Protein AF-A0A1Q7VPV4-F1 (afdb_monomer)

Mean predicted aligned error: 7.85 Å

Nearest PDB structures (foldseek):
  2az5-assembly1_A  TM=4.535E-01  e=1.042E-01  Homo sapiens
  4gwm-assembly1_B  TM=5.639E-01  e=1.870E-01  Homo sapiens
  1d2q-assembly1_A  TM=5.222E-01  e=2.861E-01  Homo sapiens
  4zch-assembly2_B  TM=5.073E-01  e=3.017E-01  Homo sapiens
  3lkj-assembly1_A  TM=4.613E-01  e=5.710E-01  Homo sapiens

Foldseek 3Di:
DDPDDPKDFDQAWDWDFKDKDFFAQDAFAKKKKWKWDDDPDPPDIDTQDMDDTDGDDHRDIDMDTDTGTHGGGIIIDMDTPPPHDTDDRDDPPDD

Sequence (95 aa):
MATGSNSYAAPFDGVITSWQTQASSGSSQQLKFKVFRAAATAGQYVVVGESATETLTPSSLNSFAVQIPVRAGDMIGHYQPTGSVVGCVFWSRGL

Structure (mmCIF, N/CA/C/O backbone):
data_AF-A0A1Q7VPV4-F1
#
_entry.id   AF-A0A1Q7VPV4-F1
#
loop_
_atom_site.group_PDB
_atom_site.id
_atom_site.type_symbol
_atom_site.label_atom_id
_atom_site.label_alt_id
_atom_site.label_comp_id
_atom_site.label_asym_id
_atom_site.label_entity_id
_atom_site.label_seq_id
_atom_site.pdbx_PDB_ins_code
_atom_site.Cartn_x
_atom_site.Cartn_y
_atom_site.Cartn_z
_atom_site.occupancy
_atom_site.B_iso_or_equiv
_atom_site.auth_seq_id
_atom_site.auth_comp_id
_atom_site.auth_asym_id
_atom_site.auth_atom_id
_atom_site.pdbx_PDB_model_num
ATOM 1 N N . MET A 1 1 ? 16.176 18.733 -1.791 1.00 31.92 1 MET A N 1
ATOM 2 C CA . MET A 1 1 ? 16.197 17.255 -1.765 1.00 31.92 1 MET A CA 1
ATOM 3 C C . MET A 1 1 ? 15.310 16.828 -0.610 1.00 31.92 1 MET A C 1
ATOM 5 O O . MET A 1 1 ? 15.642 17.155 0.518 1.00 31.92 1 MET A O 1
ATOM 9 N N . ALA A 1 2 ? 14.129 16.265 -0.872 1.00 34.69 2 ALA A N 1
ATOM 10 C CA . ALA A 1 2 ? 13.201 15.893 0.195 1.00 34.69 2 ALA A CA 1
ATOM 11 C C . ALA A 1 2 ? 13.640 14.553 0.804 1.00 34.69 2 ALA A C 1
ATOM 13 O O . ALA A 1 2 ? 13.366 13.486 0.265 1.00 34.69 2 ALA A O 1
ATOM 14 N N . THR A 1 3 ? 14.389 14.625 1.898 1.00 45.41 3 THR A N 1
ATOM 15 C CA . THR A 1 3 ? 14.689 13.507 2.794 1.00 45.41 3 THR A CA 1
ATOM 16 C C . THR A 1 3 ? 13.441 13.166 3.603 1.00 45.41 3 THR A C 1
ATOM 18 O O . THR A 1 3 ? 12.997 13.991 4.398 1.00 45.41 3 THR A O 1
ATOM 21 N N . GLY A 1 4 ? 12.892 11.961 3.419 1.00 47.69 4 GLY A N 1
ATOM 22 C CA . GLY A 1 4 ? 11.872 11.407 4.316 1.00 47.69 4 GLY A CA 1
ATOM 23 C C . GLY A 1 4 ? 10.577 10.965 3.642 1.00 47.69 4 GLY A C 1
ATOM 24 O O . GLY A 1 4 ? 9.504 11.449 3.971 1.00 47.69 4 GLY A O 1
ATOM 25 N N . SER A 1 5 ? 10.649 10.001 2.735 1.00 51.62 5 SER A N 1
ATOM 26 C CA . SER A 1 5 ? 9.577 9.009 2.630 1.00 51.62 5 SER A CA 1
ATOM 27 C C . SER A 1 5 ? 10.268 7.658 2.630 1.00 51.62 5 SER A C 1
ATOM 29 O O . SER A 1 5 ? 11.030 7.357 1.712 1.00 51.62 5 SER A O 1
ATOM 31 N N . ASN A 1 6 ? 10.071 6.874 3.692 1.00 57.25 6 ASN A N 1
ATOM 32 C CA . ASN A 1 6 ? 10.428 5.459 3.696 1.00 57.25 6 ASN A CA 1
ATOM 33 C C . ASN A 1 6 ? 9.566 4.783 2.624 1.00 57.25 6 ASN A C 1
ATOM 35 O O . ASN A 1 6 ? 8.484 4.274 2.901 1.00 57.25 6 ASN A O 1
ATOM 39 N N . SER A 1 7 ? 10.012 4.871 1.376 1.00 73.00 7 SER A N 1
ATOM 40 C CA . SER A 1 7 ? 9.400 4.185 0.256 1.00 73.00 7 SER A CA 1
ATOM 41 C C . SER A 1 7 ? 9.815 2.730 0.365 1.00 73.00 7 SER A C 1
ATOM 43 O O . SER A 1 7 ? 10.997 2.390 0.374 1.00 73.00 7 SER A O 1
ATOM 45 N N . TYR A 1 8 ? 8.825 1.866 0.528 1.00 83.44 8 TYR A N 1
ATOM 46 C CA . TYR A 1 8 ? 9.035 0.436 0.440 1.00 83.44 8 TYR A CA 1
ATOM 47 C C . TYR A 1 8 ? 8.718 0.004 -0.986 1.00 83.44 8 TYR A C 1
ATOM 49 O O . TYR A 1 8 ? 7.624 0.273 -1.490 1.00 83.44 8 TYR A O 1
ATOM 57 N N . ALA A 1 9 ? 9.689 -0.652 -1.615 1.00 91.06 9 ALA A N 1
ATOM 58 C CA . ALA A 1 9 ? 9.520 -1.343 -2.880 1.00 91.06 9 ALA A CA 1
ATOM 59 C C . ALA A 1 9 ? 9.462 -2.848 -2.610 1.00 91.06 9 ALA A C 1
ATOM 61 O O . ALA A 1 9 ? 10.284 -3.377 -1.857 1.00 91.06 9 ALA A O 1
ATOM 62 N N . ALA A 1 10 ? 8.502 -3.536 -3.224 1.00 91.12 10 ALA A N 1
ATOM 63 C CA . ALA A 1 10 ? 8.384 -4.980 -3.130 1.00 91.12 10 ALA A CA 1
ATOM 64 C C . ALA A 1 10 ? 9.685 -5.637 -3.639 1.00 91.12 10 ALA A C 1
ATOM 66 O O . ALA A 1 10 ? 10.124 -5.335 -4.750 1.00 91.12 10 ALA A O 1
ATOM 67 N N . PRO A 1 11 ? 10.327 -6.516 -2.854 1.00 91.69 11 PRO A N 1
ATOM 68 C CA . PRO A 1 11 ? 11.600 -7.125 -3.241 1.00 91.69 11 PRO A CA 1
ATOM 69 C C . PRO A 1 11 ? 11.446 -8.249 -4.276 1.00 91.69 11 PRO A C 1
ATOM 71 O O . PRO A 1 11 ? 12.412 -8.591 -4.951 1.00 91.69 11 PRO A O 1
ATOM 74 N N . PHE A 1 12 ? 10.252 -8.833 -4.396 1.00 94.44 12 PHE A N 1
ATOM 75 C CA . PHE A 1 12 ? 9.938 -9.939 -5.300 1.00 94.44 12 PHE A CA 1
ATOM 76 C C . PHE A 1 12 ? 8.452 -9.927 -5.686 1.00 94.44 12 PHE A C 1
ATOM 78 O O . PHE A 1 12 ? 7.646 -9.215 -5.082 1.00 94.44 12 PHE A O 1
ATOM 85 N N . ASP A 1 13 ? 8.097 -10.735 -6.684 1.00 96.06 13 ASP A N 1
ATOM 86 C CA . ASP A 1 13 ? 6.717 -10.927 -7.130 1.00 96.06 13 ASP A CA 1
ATOM 87 C C . ASP A 1 13 ? 5.908 -11.719 -6.094 1.00 96.06 13 ASP A C 1
ATOM 89 O O . ASP A 1 13 ? 6.349 -12.759 -5.602 1.00 96.06 13 ASP A O 1
ATOM 93 N N . GLY A 1 14 ? 4.701 -11.263 -5.769 1.00 95.62 14 GLY A N 1
ATOM 94 C CA . GLY A 1 14 ? 3.892 -11.907 -4.739 1.00 95.62 14 GLY A CA 1
ATOM 95 C C . GLY A 1 14 ? 2.520 -11.277 -4.559 1.00 95.62 14 GLY A C 1
ATOM 96 O O . GLY A 1 14 ? 2.014 -10.587 -5.441 1.00 95.62 14 GLY A O 1
ATOM 97 N N . VAL A 1 15 ? 1.905 -11.522 -3.402 1.00 96.44 15 VAL A N 1
ATOM 98 C CA . VAL A 1 15 ? 0.606 -10.949 -3.034 1.00 96.44 15 VAL A CA 1
ATOM 99 C C . VAL A 1 15 ? 0.719 -10.317 -1.656 1.00 96.44 15 VAL A C 1
ATOM 101 O O . VAL A 1 15 ? 1.101 -10.979 -0.693 1.00 96.44 15 VAL A O 1
ATOM 104 N N . ILE A 1 16 ? 0.359 -9.041 -1.552 1.00 94.19 16 ILE A N 1
ATOM 105 C CA . ILE A 1 16 ? 0.163 -8.388 -0.260 1.00 94.19 16 ILE A CA 1
ATOM 106 C C . ILE A 1 16 ? -1.174 -8.869 0.292 1.00 94.19 16 ILE A C 1
ATOM 108 O O . ILE A 1 16 ? -2.216 -8.650 -0.329 1.00 94.19 16 ILE A O 1
ATOM 112 N N . THR A 1 17 ? -1.125 -9.526 1.450 1.00 95.94 17 THR A N 1
ATOM 113 C CA . THR A 1 17 ? -2.296 -10.123 2.108 1.00 95.94 17 THR A CA 1
ATOM 114 C C . THR A 1 17 ? -2.851 -9.273 3.250 1.00 95.94 17 THR A C 1
ATOM 116 O O . THR A 1 17 ? -3.996 -9.434 3.667 1.00 95.94 17 THR A O 1
ATOM 119 N N . SER A 1 18 ? -2.040 -8.366 3.791 1.00 93.88 18 SER A N 1
ATOM 120 C CA . SER A 1 18 ? -2.434 -7.492 4.890 1.00 93.88 18 SER A CA 1
ATOM 121 C C . SER A 1 18 ? -1.561 -6.251 4.953 1.00 93.88 18 SER A C 1
ATOM 123 O O . SER A 1 18 ? -0.379 -6.305 4.614 1.00 93.88 18 SER A O 1
ATOM 125 N N . TRP A 1 19 ? -2.120 -5.166 5.471 1.00 92.88 19 TRP A N 1
ATOM 126 C CA . TRP A 1 19 ? -1.373 -3.969 5.838 1.00 92.88 19 TRP A CA 1
ATOM 127 C C . TRP A 1 19 ? -1.831 -3.463 7.202 1.00 92.88 19 TRP A C 1
ATOM 129 O O . TRP A 1 19 ? -2.947 -3.737 7.649 1.00 92.88 19 TRP A O 1
ATOM 139 N N . GLN A 1 20 ? -0.935 -2.750 7.879 1.00 91.56 20 GLN A N 1
ATOM 140 C CA . GLN A 1 20 ? -1.166 -2.230 9.218 1.00 91.56 20 GLN A CA 1
ATOM 141 C C . GLN A 1 20 ? -0.733 -0.773 9.293 1.00 91.56 20 GLN A C 1
ATOM 143 O O . GLN A 1 20 ? 0.224 -0.363 8.634 1.00 91.56 20 GLN A O 1
ATOM 148 N N . THR A 1 21 ? -1.431 0.013 10.105 1.00 89.25 21 THR A N 1
ATOM 149 C CA . THR A 1 21 ? -1.057 1.400 10.381 1.00 89.25 21 THR A CA 1
ATOM 150 C C . THR A 1 21 ? -1.413 1.784 11.809 1.00 89.25 21 THR A C 1
ATOM 152 O O . THR A 1 21 ? -2.454 1.386 12.338 1.00 89.25 21 THR A O 1
ATOM 155 N N . GLN A 1 22 ? -0.541 2.560 12.442 1.00 87.88 22 GLN A N 1
ATOM 156 C CA . GLN A 1 22 ? -0.816 3.145 13.745 1.00 87.88 22 GLN A CA 1
ATOM 157 C C . GLN A 1 22 ? -1.561 4.460 13.532 1.00 87.88 22 GLN A C 1
ATOM 159 O O . GLN A 1 22 ? -1.000 5.418 13.001 1.00 87.88 22 GLN A O 1
ATOM 164 N N . ALA A 1 23 ? -2.819 4.518 13.960 1.00 86.81 23 ALA A N 1
ATOM 165 C CA . ALA A 1 23 ? -3.599 5.741 13.856 1.00 86.81 23 ALA A CA 1
ATOM 166 C C . ALA A 1 23 ? -3.173 6.756 14.922 1.00 86.81 23 ALA A C 1
ATOM 168 O O . ALA A 1 23 ? -2.836 6.394 16.055 1.00 86.81 23 ALA A O 1
ATOM 169 N N . SER A 1 24 ? -3.248 8.040 14.572 1.00 83.75 24 SER A N 1
ATOM 170 C CA . SER A 1 24 ? -3.097 9.125 15.545 1.00 83.75 24 SER A CA 1
ATOM 171 C C . SER A 1 24 ? -4.304 9.199 16.493 1.00 83.75 24 SER A C 1
ATOM 173 O O . SER A 1 24 ? -5.257 8.430 16.356 1.00 83.75 24 SER A O 1
ATOM 175 N N . SER A 1 25 ? -4.304 10.136 17.441 1.00 83.69 25 SER A N 1
ATOM 176 C CA . SER A 1 25 ? -5.421 10.339 18.374 1.00 83.69 25 SER A CA 1
ATOM 177 C C . SER A 1 25 ? -6.640 11.055 17.773 1.00 83.69 25 SER A C 1
ATOM 179 O O . SER A 1 25 ? -7.680 11.113 18.426 1.00 83.69 25 SER A O 1
ATOM 181 N N . GLY A 1 26 ? -6.542 11.598 16.552 1.00 79.38 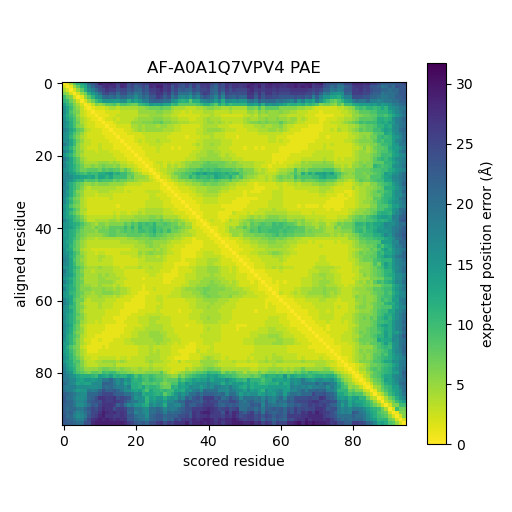26 GLY A N 1
ATOM 182 C CA . GLY A 1 26 ? -7.656 12.279 15.884 1.00 79.38 26 GLY A CA 1
ATOM 183 C C . GLY A 1 26 ? -8.827 11.342 15.565 1.00 79.38 26 GLY A C 1
ATOM 184 O O . GLY A 1 26 ? -8.635 10.162 15.278 1.00 79.38 26 GLY A O 1
ATOM 185 N N . SER A 1 27 ? -10.057 11.851 15.586 1.00 78.44 27 SER A N 1
ATOM 186 C CA . SER A 1 27 ? -11.234 11.096 15.139 1.00 78.44 27 SER A CA 1
ATOM 187 C C . SER A 1 27 ? -11.404 11.160 13.615 1.00 78.44 27 SER A C 1
ATOM 189 O O . SER A 1 27 ? -10.813 12.004 12.946 1.00 78.44 27 SER A O 1
ATOM 191 N N . SER A 1 28 ? -12.207 10.248 13.054 1.00 81.56 28 SER A N 1
ATOM 192 C CA . SER A 1 28 ? -12.584 10.243 11.625 1.00 81.56 28 SER A CA 1
ATOM 193 C C . SER A 1 28 ? -11.409 10.142 10.642 1.00 81.56 28 SER A C 1
ATOM 195 O O . SER A 1 28 ? -11.488 10.596 9.498 1.00 81.56 28 SER A O 1
ATOM 197 N N . GLN A 1 29 ? -10.311 9.528 11.081 1.00 85.94 29 GLN A N 1
ATOM 198 C CA . GLN A 1 29 ? -9.176 9.219 10.225 1.00 85.94 29 GLN A CA 1
ATOM 199 C C . GLN A 1 29 ? -9.567 8.131 9.231 1.00 85.94 29 GLN A C 1
ATOM 201 O O . GLN A 1 29 ? -10.014 7.056 9.620 1.00 85.94 29 GLN A O 1
ATOM 206 N N . GLN A 1 30 ? -9.373 8.413 7.952 1.00 88.25 30 GLN A N 1
ATOM 207 C CA . GLN A 1 30 ? -9.576 7.476 6.856 1.00 88.25 30 GLN A CA 1
ATOM 208 C C . GLN A 1 30 ? -8.320 7.373 5.997 1.00 88.25 30 GLN A C 1
ATOM 210 O O . GLN A 1 30 ? -7.704 8.396 5.671 1.00 88.25 30 GLN A O 1
ATOM 215 N N . LEU A 1 31 ? -7.979 6.146 5.605 1.00 89.62 31 LEU A N 1
ATOM 216 C CA . LEU A 1 31 ? -6.849 5.824 4.735 1.00 89.62 31 LEU A CA 1
ATOM 217 C C . LEU A 1 31 ? -7.252 4.775 3.699 1.00 89.62 31 LEU A C 1
ATOM 219 O O . LEU A 1 31 ? -8.057 3.885 3.959 1.00 89.62 31 LEU A O 1
ATOM 223 N N . LYS A 1 32 ? -6.631 4.860 2.526 1.00 91.25 32 LYS A N 1
ATOM 224 C CA . LYS A 1 32 ? -6.581 3.783 1.537 1.00 91.25 32 LYS A CA 1
ATOM 225 C C . LYS A 1 32 ? -5.141 3.337 1.379 1.00 91.25 32 LYS A C 1
ATOM 227 O O . LYS A 1 32 ? -4.268 4.180 1.174 1.00 91.25 32 LYS A O 1
ATOM 232 N N . PHE A 1 33 ? -4.897 2.038 1.401 1.00 92.50 33 PHE A N 1
ATOM 233 C CA . PHE A 1 33 ? -3.627 1.477 0.969 1.00 92.50 33 PHE A CA 1
ATOM 234 C C . PHE A 1 33 ? -3.564 1.462 -0.557 1.00 92.50 33 PHE A C 1
ATOM 236 O O . PHE A 1 33 ? -4.556 1.145 -1.214 1.00 92.50 33 PHE A O 1
ATOM 243 N N . LYS A 1 34 ? -2.412 1.821 -1.124 1.00 92.56 34 LYS A N 1
ATOM 244 C CA . LYS A 1 34 ? -2.187 1.844 -2.570 1.00 92.56 34 LYS A CA 1
ATOM 245 C C . LYS A 1 34 ? -0.853 1.214 -2.923 1.00 92.56 34 LYS A C 1
ATOM 247 O O . LYS A 1 34 ? 0.146 1.427 -2.240 1.00 92.56 34 LYS A O 1
ATOM 252 N N . VAL A 1 35 ? -0.848 0.498 -4.037 1.00 94.12 35 VAL A N 1
ATOM 253 C CA . VAL A 1 35 ? 0.355 -0.014 -4.682 1.00 94.12 35 VAL A CA 1
ATOM 254 C C . VAL A 1 35 ? 0.518 0.681 -6.024 1.00 94.12 35 VAL A C 1
ATOM 256 O O . VAL A 1 35 ? -0.419 0.767 -6.822 1.00 94.12 35 VAL A O 1
ATOM 259 N N . PHE A 1 36 ? 1.722 1.173 -6.263 1.00 94.12 36 PHE A N 1
ATOM 260 C CA . PHE A 1 36 ? 2.113 1.955 -7.417 1.00 94.12 36 PHE A CA 1
ATOM 261 C C . PHE A 1 36 ? 3.192 1.224 -8.201 1.00 94.12 36 PHE A C 1
ATOM 263 O O . PHE A 1 36 ? 4.119 0.658 -7.628 1.00 94.12 36 PHE A O 1
ATOM 270 N N . ARG A 1 37 ? 3.119 1.308 -9.524 1.00 93.38 37 ARG A N 1
ATOM 271 C CA . ARG A 1 37 ? 4.176 0.854 -10.424 1.00 93.38 37 ARG A CA 1
ATOM 272 C C . ARG A 1 37 ? 4.672 2.025 -11.247 1.00 93.38 37 ARG A C 1
ATOM 274 O O . ARG A 1 37 ? 3.859 2.802 -11.746 1.00 93.38 37 ARG A O 1
ATOM 281 N N . ALA A 1 38 ? 5.988 2.147 -11.397 1.00 90.12 38 ALA A N 1
ATOM 282 C CA . ALA A 1 38 ? 6.572 3.148 -12.281 1.00 90.12 38 ALA A CA 1
ATOM 283 C C . ALA A 1 38 ? 6.066 2.943 -13.720 1.00 90.12 38 ALA A C 1
ATOM 285 O O . ALA A 1 38 ? 6.048 1.823 -14.235 1.00 90.12 38 ALA A O 1
ATOM 286 N N . ALA A 1 39 ? 5.623 4.025 -14.352 1.00 91.25 39 ALA A N 1
ATOM 287 C CA . ALA A 1 39 ? 5.238 4.030 -15.755 1.00 91.25 39 ALA A CA 1
ATOM 288 C C . ALA A 1 39 ? 6.472 4.212 -16.657 1.00 91.25 39 ALA A C 1
ATOM 290 O O . ALA A 1 39 ? 7.581 4.458 -16.186 1.00 91.25 39 ALA A O 1
ATOM 291 N N . ALA A 1 40 ? 6.270 4.126 -17.976 1.00 88.69 40 ALA A N 1
ATOM 292 C CA . ALA A 1 40 ? 7.337 4.362 -18.951 1.00 88.69 40 ALA A CA 1
ATOM 293 C C . ALA A 1 40 ? 7.910 5.791 -18.865 1.00 88.69 40 ALA A C 1
ATOM 295 O O . ALA A 1 40 ? 9.093 6.010 -19.114 1.00 88.69 40 ALA A O 1
ATOM 296 N N . THR A 1 41 ? 7.076 6.768 -18.501 1.00 91.62 41 THR A N 1
ATOM 297 C CA . THR A 1 41 ? 7.503 8.150 -18.286 1.00 91.62 41 THR A CA 1
ATOM 298 C C . THR A 1 41 ? 8.031 8.326 -16.866 1.00 91.62 41 THR A C 1
ATOM 300 O O . THR A 1 41 ? 7.319 8.072 -15.894 1.00 91.62 41 THR A O 1
ATOM 303 N N . ALA A 1 42 ? 9.268 8.811 -16.744 1.00 86.50 42 ALA A N 1
ATOM 304 C CA . ALA A 1 42 ? 9.892 9.075 -15.452 1.00 86.50 42 ALA A CA 1
ATOM 305 C C . ALA A 1 42 ? 9.029 10.009 -14.586 1.00 86.50 42 ALA A C 1
ATOM 307 O O . ALA A 1 42 ? 8.528 11.032 -15.053 1.00 86.50 42 ALA A O 1
ATOM 308 N N . GLY A 1 43 ? 8.855 9.642 -13.317 1.00 86.00 43 GLY A N 1
ATOM 309 C CA . GLY A 1 43 ? 8.028 1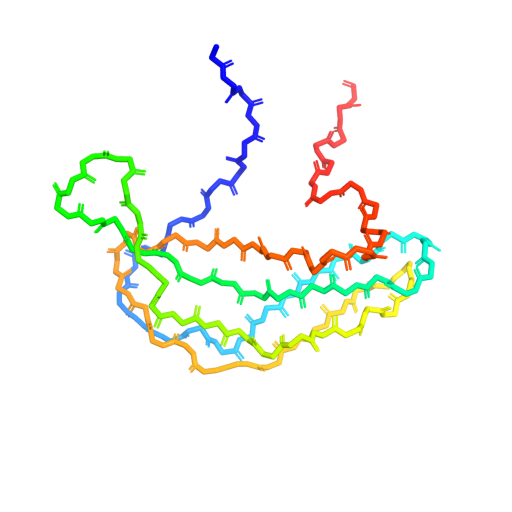0.386 -12.365 1.00 86.00 43 GLY A CA 1
ATOM 310 C C . GLY A 1 43 ? 6.523 10.118 -12.470 1.00 86.00 43 GLY A C 1
ATOM 311 O O . GLY A 1 43 ? 5.775 10.616 -11.633 1.00 86.00 43 GLY A O 1
ATOM 312 N N . GLN A 1 44 ? 6.070 9.318 -13.440 1.00 89.00 44 GLN A N 1
ATOM 313 C CA . GLN A 1 44 ? 4.686 8.857 -13.503 1.00 89.00 44 GLN A CA 1
ATOM 314 C C . GLN A 1 44 ? 4.551 7.454 -12.920 1.00 89.00 44 GLN A C 1
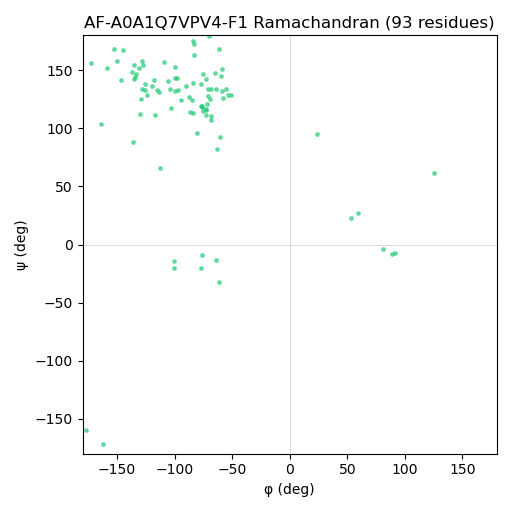ATOM 316 O O . GLN A 1 44 ? 5.409 6.590 -13.106 1.00 89.00 44 GLN A O 1
ATOM 321 N N . TYR A 1 45 ? 3.433 7.228 -12.238 1.00 90.50 45 TYR A N 1
ATOM 322 C CA . TYR A 1 45 ? 3.117 5.961 -11.602 1.00 90.50 45 TYR A CA 1
ATOM 323 C C . TYR A 1 45 ? 1.677 5.575 -11.907 1.00 90.50 45 TYR A C 1
ATOM 325 O O . TYR A 1 45 ? 0.790 6.428 -11.949 1.00 90.50 45 TYR A O 1
ATOM 333 N N . VAL A 1 46 ? 1.441 4.280 -12.083 1.00 93.44 46 VAL A N 1
ATOM 334 C CA . VAL A 1 46 ? 0.102 3.704 -12.214 1.00 93.44 46 VAL A CA 1
ATOM 335 C C . VAL A 1 46 ? -0.268 2.983 -10.927 1.00 93.44 46 VAL A C 1
ATOM 337 O O . VAL A 1 46 ? 0.573 2.321 -10.319 1.00 93.44 46 VAL A O 1
ATOM 340 N N . VAL A 1 47 ? -1.524 3.105 -10.503 1.00 93.31 47 VAL A N 1
ATOM 341 C CA . VAL A 1 47 ? -2.043 2.318 -9.379 1.00 93.31 47 VAL A CA 1
ATOM 342 C C . VAL A 1 47 ? -2.315 0.906 -9.886 1.00 93.31 47 VAL A C 1
ATOM 344 O O . VAL A 1 47 ? -3.109 0.726 -10.806 1.00 93.31 47 VAL A O 1
ATOM 347 N N . VAL A 1 48 ? -1.644 -0.085 -9.302 1.00 94.62 48 VAL A N 1
ATOM 348 C CA . VAL A 1 48 ? -1.803 -1.507 -9.664 1.00 94.62 48 VAL A CA 1
ATOM 349 C C . VAL A 1 48 ? -2.692 -2.267 -8.685 1.00 94.62 48 VAL A C 1
ATOM 351 O O . VAL A 1 48 ? -3.163 -3.354 -9.000 1.00 94.62 48 VAL A O 1
ATOM 354 N N . GLY A 1 49 ? -2.965 -1.677 -7.522 1.00 94.06 49 GLY A N 1
ATOM 355 C CA . GLY A 1 49 ? -3.949 -2.176 -6.576 1.00 94.06 49 GLY A CA 1
ATOM 356 C C . GLY A 1 49 ? -4.170 -1.201 -5.430 1.00 94.06 49 GLY A C 1
ATOM 357 O O . GLY A 1 49 ? -3.314 -0.370 -5.120 1.00 94.06 49 GLY A O 1
ATOM 358 N N . GLU A 1 50 ? -5.337 -1.292 -4.808 1.00 94.56 50 GLU A N 1
ATOM 359 C CA . GLU A 1 50 ? -5.702 -0.475 -3.657 1.00 94.56 50 GLU A CA 1
ATOM 360 C C . GLU A 1 50 ? -6.671 -1.216 -2.731 1.00 94.56 50 GLU A C 1
ATOM 362 O O . GLU A 1 50 ? -7.349 -2.153 -3.152 1.00 94.56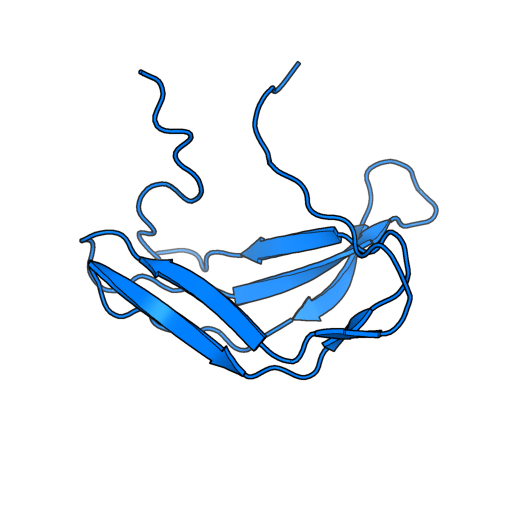 50 GLU A O 1
ATOM 367 N N . SER A 1 51 ? -6.727 -0.800 -1.466 1.00 93.56 51 SER A N 1
ATOM 368 C CA . SER A 1 51 ? -7.770 -1.228 -0.529 1.00 93.56 51 SER A CA 1
ATOM 369 C C . SER A 1 51 ? -9.042 -0.388 -0.684 1.00 93.56 51 SER A C 1
ATOM 371 O O . SER A 1 51 ? -9.051 0.659 -1.344 1.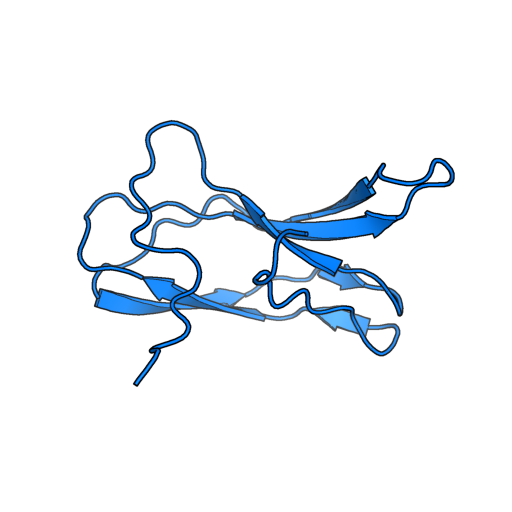00 93.56 51 SER A O 1
ATOM 373 N N . ALA A 1 52 ? -10.105 -0.797 0.011 1.00 92.38 52 ALA A N 1
ATOM 374 C CA . ALA A 1 52 ? -11.222 0.092 0.305 1.00 92.38 52 ALA A CA 1
ATOM 375 C C . ALA A 1 52 ? -10.763 1.295 1.157 1.00 92.38 52 ALA A C 1
ATOM 377 O O . ALA A 1 52 ? -9.634 1.341 1.658 1.00 92.38 52 ALA A O 1
ATOM 378 N N . THR A 1 53 ? -11.636 2.296 1.284 1.00 91.56 53 THR A N 1
ATOM 379 C CA . THR A 1 53 ? -11.446 3.373 2.261 1.00 91.56 53 THR A CA 1
ATOM 380 C C . THR A 1 53 ? -11.718 2.825 3.649 1.00 91.56 53 THR A C 1
ATOM 382 O O . THR A 1 53 ? -12.860 2.513 3.973 1.00 91.56 53 THR A O 1
ATOM 385 N N . GLU A 1 54 ? -10.667 2.731 4.455 1.00 92.00 54 GLU A N 1
ATOM 386 C CA . GLU A 1 54 ? -10.741 2.211 5.812 1.00 92.00 54 GLU A CA 1
ATOM 387 C C . GLU A 1 54 ? -10.844 3.352 6.819 1.00 92.00 54 GLU A C 1
ATOM 389 O O . GLU A 1 54 ? -10.060 4.304 6.771 1.00 92.00 54 GLU A O 1
ATOM 394 N N . THR A 1 55 ? -11.781 3.233 7.758 1.00 90.81 55 THR A N 1
ATOM 395 C CA . THR A 1 55 ? -11.879 4.126 8.918 1.00 90.81 55 THR A CA 1
ATOM 396 C C . THR A 1 55 ? -11.003 3.584 10.038 1.00 90.81 55 THR A C 1
ATOM 398 O O . THR A 1 55 ? -11.136 2.429 10.439 1.00 90.81 55 THR A O 1
ATOM 401 N N . LEU A 1 56 ? -10.111 4.418 10.563 1.00 90.00 56 LEU A N 1
ATOM 402 C CA . LEU A 1 56 ? -9.162 4.021 11.592 1.00 90.00 56 LEU A CA 1
ATOM 403 C C . LEU A 1 56 ? -9.735 4.234 12.990 1.00 90.00 56 LEU A C 1
ATOM 405 O O . LEU A 1 56 ? -10.266 5.300 13.313 1.00 90.00 56 LEU A O 1
ATOM 409 N N . THR A 1 57 ? -9.516 3.248 13.853 1.00 90.56 57 THR A N 1
ATOM 410 C CA . THR A 1 57 ? -9.688 3.393 15.299 1.00 90.56 57 THR A CA 1
ATOM 411 C C . THR A 1 57 ? -8.554 4.270 15.842 1.00 90.56 57 THR A C 1
ATOM 413 O O . THR A 1 57 ? -7.388 3.896 15.663 1.00 90.56 57 THR A O 1
ATOM 416 N N . PRO A 1 58 ? -8.847 5.415 16.493 1.00 89.44 58 PRO A N 1
ATOM 417 C CA . PRO A 1 58 ? -7.822 6.321 17.006 1.00 89.44 58 PRO A CA 1
ATOM 418 C C . PRO A 1 58 ? -6.884 5.656 18.015 1.00 89.44 58 PRO A C 1
ATOM 420 O O . PRO A 1 58 ? -7.272 4.738 18.742 1.00 89.44 58 PRO A O 1
ATOM 423 N N . SER A 1 59 ? -5.641 6.139 18.071 1.00 86.25 59 SER A N 1
ATOM 424 C CA . SER A 1 59 ? -4.602 5.704 19.020 1.00 86.25 59 SER A CA 1
ATOM 425 C C . SER A 1 59 ? -4.347 4.191 19.044 1.00 86.25 59 SER A C 1
ATOM 427 O O . SER A 1 59 ? -3.828 3.666 20.026 1.00 86.25 59 SER A O 1
ATOM 429 N N . SER A 1 60 ? -4.694 3.483 17.968 1.00 88.75 60 SER A N 1
ATOM 430 C CA . SER A 1 60 ? -4.651 2.023 17.899 1.00 88.75 60 SER A CA 1
ATOM 431 C C . SER A 1 60 ? -3.927 1.547 16.642 1.00 88.75 60 SER A C 1
ATOM 433 O O . SER A 1 60 ? -3.919 2.229 15.609 1.00 88.75 60 SER A O 1
ATOM 435 N N . LEU A 1 61 ? -3.330 0.358 16.729 1.00 92.00 61 LEU A N 1
ATOM 436 C CA . LEU A 1 61 ? -2.820 -0.347 15.560 1.00 92.00 61 LEU A CA 1
ATOM 437 C C . LEU A 1 61 ? -4.012 -0.936 14.804 1.00 92.00 61 LEU A C 1
ATOM 439 O O . LEU A 1 61 ? -4.723 -1.795 15.320 1.00 92.00 61 LEU A O 1
ATOM 443 N N . ASN A 1 62 ? -4.236 -0.456 13.586 1.00 91.12 62 ASN A N 1
ATOM 444 C CA . ASN A 1 62 ? -5.297 -0.934 12.712 1.00 91.12 62 ASN A CA 1
ATOM 445 C C . ASN A 1 62 ? -4.697 -1.916 11.703 1.00 91.12 62 ASN A C 1
ATOM 447 O O . ASN A 1 62 ? -3.667 -1.613 11.100 1.00 91.12 62 ASN A O 1
ATOM 451 N N . SER A 1 63 ? -5.330 -3.076 11.527 1.00 94.44 63 SER A N 1
ATOM 452 C CA . SER A 1 63 ? -4.889 -4.134 10.614 1.00 94.44 63 SER A CA 1
ATOM 453 C C . SER A 1 63 ? -6.005 -4.473 9.639 1.00 94.44 63 SER A C 1
ATOM 455 O O . SER A 1 63 ? -7.116 -4.782 10.064 1.00 94.44 63 SER A O 1
ATOM 457 N N . PHE A 1 64 ? -5.692 -4.474 8.348 1.00 94.62 64 PHE A N 1
ATOM 458 C CA . PHE A 1 64 ? -6.657 -4.710 7.279 1.00 94.62 64 PHE A CA 1
ATOM 459 C C . PHE A 1 64 ? -6.148 -5.802 6.341 1.00 94.62 64 PHE A C 1
ATOM 461 O O . PHE A 1 64 ? -4.982 -5.799 5.937 1.00 94.62 64 PHE A O 1
ATOM 468 N N . ALA A 1 65 ? -7.027 -6.742 5.999 1.00 96.12 65 ALA A N 1
ATOM 469 C CA . ALA A 1 65 ? -6.741 -7.786 5.023 1.00 96.12 65 ALA A CA 1
ATOM 470 C C . ALA A 1 65 ? -6.993 -7.264 3.604 1.00 96.12 65 ALA A C 1
ATOM 472 O O . ALA A 1 65 ? -7.970 -6.563 3.354 1.00 96.12 65 ALA A O 1
ATOM 473 N N . VAL A 1 66 ? -6.116 -7.619 2.670 1.00 95.62 66 VAL A N 1
ATOM 474 C CA . VAL A 1 66 ? -6.217 -7.266 1.246 1.00 95.62 66 VAL A CA 1
ATOM 475 C C . VAL A 1 66 ? -5.684 -8.420 0.403 1.00 95.62 66 VAL A C 1
ATOM 477 O O . VAL A 1 66 ? -5.056 -9.329 0.928 1.00 95.62 66 VAL A O 1
ATOM 480 N N . GLN A 1 67 ? -5.919 -8.408 -0.904 1.00 96.31 67 GLN A N 1
ATOM 481 C CA . GLN A 1 67 ? -5.270 -9.337 -1.830 1.00 96.31 67 GLN A CA 1
ATOM 482 C C . GLN A 1 67 ? -4.820 -8.559 -3.058 1.00 96.31 67 GLN A C 1
ATOM 484 O O . GLN A 1 67 ? -5.567 -8.407 -4.020 1.00 96.31 67 GLN A O 1
ATOM 489 N N . ILE A 1 68 ? -3.609 -8.006 -2.992 1.00 95.31 68 ILE A N 1
ATOM 490 C CA . ILE A 1 68 ? -3.061 -7.173 -4.065 1.00 95.31 68 ILE A CA 1
ATOM 491 C C . ILE A 1 68 ? -1.819 -7.859 -4.636 1.00 95.31 68 ILE A C 1
ATOM 493 O O . ILE A 1 68 ? -0.812 -7.950 -3.930 1.00 95.31 68 ILE A O 1
ATOM 497 N N . PRO A 1 69 ? -1.866 -8.354 -5.885 1.00 95.81 69 PRO A N 1
ATOM 498 C CA . PRO A 1 69 ? -0.688 -8.898 -6.541 1.00 95.81 69 PRO A CA 1
ATOM 499 C C . PRO A 1 69 ? 0.312 -7.776 -6.839 1.00 95.81 69 PRO A C 1
ATOM 501 O O . PRO A 1 69 ? -0.056 -6.719 -7.354 1.00 95.81 69 PRO A O 1
ATOM 504 N N . VAL A 1 70 ? 1.582 -8.022 -6.533 1.00 95.81 70 VAL A N 1
ATOM 505 C C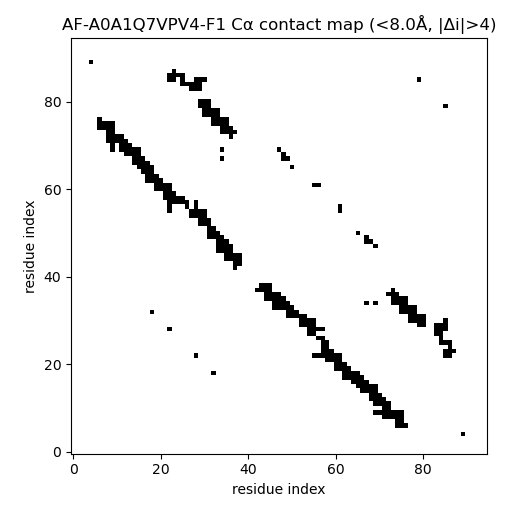A . VAL A 1 70 ? 2.689 -7.080 -6.714 1.00 95.81 70 VAL A CA 1
ATOM 506 C C . VAL A 1 70 ? 3.823 -7.724 -7.495 1.00 95.81 70 VAL A C 1
ATOM 508 O O . VAL A 1 70 ? 3.988 -8.944 -7.491 1.00 95.81 70 VAL A O 1
ATOM 511 N N . ARG A 1 71 ? 4.602 -6.885 -8.168 1.00 95.88 71 ARG A N 1
ATOM 512 C CA . ARG A 1 71 ? 5.861 -7.251 -8.815 1.00 95.88 71 ARG A CA 1
ATOM 513 C C . ARG A 1 71 ? 7.034 -6.642 -8.066 1.00 95.88 71 ARG A C 1
ATOM 515 O O . ARG A 1 71 ? 6.875 -5.613 -7.407 1.00 95.88 71 ARG A O 1
ATOM 522 N N . ALA A 1 72 ? 8.213 -7.230 -8.227 1.00 93.31 72 ALA A N 1
ATOM 523 C CA . ALA A 1 72 ? 9.451 -6.626 -7.756 1.00 93.31 72 ALA A CA 1
ATOM 524 C C . ALA A 1 72 ? 9.565 -5.169 -8.254 1.00 93.31 72 ALA A C 1
ATOM 526 O O . ALA A 1 72 ? 9.392 -4.888 -9.442 1.00 93.31 72 ALA A O 1
ATOM 527 N N . GLY A 1 73 ? 9.833 -4.238 -7.338 1.00 91.81 73 GLY A N 1
ATOM 528 C CA . GLY A 1 73 ? 9.912 -2.802 -7.617 1.00 91.81 73 GLY A CA 1
ATOM 529 C C . GLY A 1 73 ? 8.592 -2.029 -7.501 1.00 91.81 73 GLY A C 1
ATOM 530 O O . GLY A 1 73 ? 8.630 -0.798 -7.535 1.00 91.81 73 GLY A O 1
ATOM 531 N N . ASP A 1 74 ? 7.444 -2.695 -7.322 1.00 94.00 74 ASP A N 1
ATOM 532 C CA . ASP A 1 74 ? 6.190 -2.003 -7.008 1.00 94.00 74 ASP A CA 1
ATOM 533 C C . ASP A 1 74 ? 6.301 -1.309 -5.648 1.00 94.00 74 ASP A C 1
ATOM 535 O O . ASP A 1 74 ? 6.757 -1.891 -4.664 1.00 94.00 74 ASP A O 1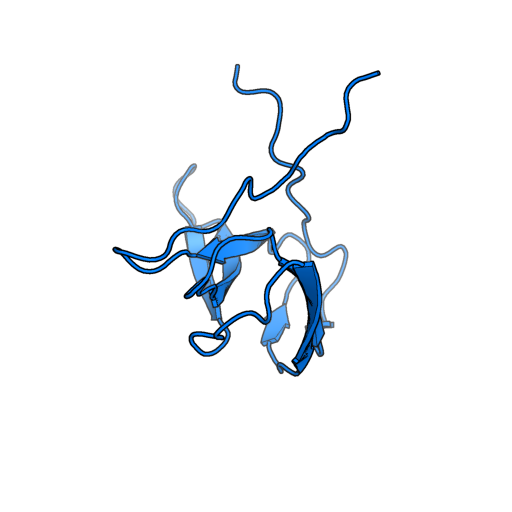
ATOM 539 N N . MET A 1 75 ? 5.875 -0.055 -5.587 1.00 92.56 75 MET A N 1
ATOM 540 C CA . MET A 1 75 ? 5.984 0.790 -4.405 1.00 92.56 75 MET A CA 1
ATOM 541 C C . MET A 1 75 ? 4.662 0.824 -3.659 1.00 92.56 75 MET A C 1
ATOM 543 O O . MET A 1 75 ? 3.597 0.880 -4.270 1.00 92.56 75 MET A O 1
ATOM 547 N N . ILE A 1 76 ? 4.712 0.852 -2.335 1.00 91.06 76 ILE A N 1
ATOM 548 C CA . ILE A 1 76 ? 3.509 1.021 -1.518 1.00 91.06 76 ILE A CA 1
ATOM 549 C C . ILE A 1 76 ? 3.372 2.464 -1.048 1.00 91.06 76 ILE A C 1
ATOM 551 O O . ILE A 1 76 ? 4.351 3.185 -0.849 1.00 91.06 76 ILE A O 1
ATOM 555 N N . GLY A 1 77 ? 2.137 2.870 -0.810 1.00 88.88 77 GLY A N 1
ATOM 556 C CA . GLY A 1 77 ? 1.829 4.124 -0.157 1.00 88.88 77 GLY A CA 1
ATOM 557 C C . GLY A 1 77 ? 0.409 4.122 0.371 1.00 88.88 77 GLY A C 1
ATOM 558 O O . GLY A 1 77 ? -0.294 3.110 0.373 1.00 88.88 77 GLY A O 1
ATOM 559 N N . HIS A 1 78 ? -0.014 5.286 0.827 1.00 86.50 78 HIS A N 1
ATOM 560 C CA . HIS A 1 78 ? -1.361 5.494 1.314 1.00 86.50 78 HIS A CA 1
ATOM 561 C C . HIS A 1 78 ? -1.966 6.707 0.616 1.00 86.50 78 HIS A C 1
ATOM 563 O O . HIS A 1 78 ? -1.272 7.586 0.104 1.00 86.50 78 HIS A O 1
ATOM 569 N N . TYR A 1 79 ? -3.285 6.744 0.598 1.00 85.19 79 TYR A N 1
ATOM 570 C CA . TYR A 1 79 ? -4.057 7.881 0.147 1.00 85.19 79 TYR A CA 1
ATOM 571 C C . TYR A 1 79 ? -5.033 8.277 1.244 1.00 85.19 79 TYR A C 1
ATOM 573 O O . TYR A 1 79 ? -5.733 7.433 1.801 1.00 85.19 79 TYR A O 1
ATOM 581 N N . GLN A 1 80 ? -5.078 9.570 1.531 1.00 84.06 80 GLN A N 1
ATOM 582 C CA . GLN A 1 80 ? -5.991 10.161 2.492 1.00 84.06 80 GLN A CA 1
ATOM 583 C C . GLN A 1 80 ? -7.120 10.856 1.721 1.00 84.06 80 GLN A C 1
ATOM 585 O O . GLN A 1 80 ? -6.839 11.783 0.957 1.00 84.06 80 GLN A O 1
ATOM 590 N N . PRO A 1 81 ? -8.384 10.426 1.881 1.00 78.19 81 PRO A N 1
ATOM 591 C CA . PRO A 1 81 ? -9.516 11.127 1.292 1.00 78.19 81 PRO A CA 1
ATOM 592 C C . PRO A 1 81 ? -9.602 12.569 1.802 1.00 78.19 81 PRO A C 1
ATOM 594 O O . PRO A 1 81 ? -9.310 12.847 2.969 1.00 78.19 81 PRO A O 1
ATOM 597 N N . THR A 1 82 ? -10.037 13.487 0.940 1.00 73.12 82 THR A N 1
ATOM 598 C CA . THR A 1 82 ? -10.267 14.891 1.303 1.00 73.12 82 THR A CA 1
ATOM 599 C C . THR A 1 82 ? -11.192 14.990 2.523 1.00 73.12 82 THR A C 1
ATOM 601 O O . THR A 1 82 ? -12.260 14.384 2.537 1.00 73.12 82 THR A O 1
ATOM 604 N N . GLY A 1 83 ? -10.783 15.744 3.550 1.00 63.03 83 GLY A N 1
ATOM 605 C CA . GLY A 1 83 ? -11.539 15.917 4.801 1.00 63.03 83 GLY A CA 1
ATOM 606 C C . GLY A 1 83 ? -11.200 14.921 5.920 1.00 63.03 83 GLY A C 1
ATOM 607 O O . GLY A 1 83 ? -11.650 15.101 7.047 1.00 63.03 83 GLY A O 1
ATOM 608 N N . SER A 1 84 ? -10.378 13.905 5.647 1.00 60.91 84 SER A N 1
ATOM 609 C CA . SER A 1 84 ? -9.780 13.049 6.680 1.00 60.91 84 SER A CA 1
ATOM 610 C C . SER A 1 84 ? -8.687 13.822 7.435 1.00 60.91 84 SER A C 1
ATOM 612 O O . SER A 1 84 ? -7.952 14.591 6.814 1.00 60.91 84 SER A O 1
ATOM 614 N N . VAL A 1 85 ? -8.555 13.627 8.753 1.00 63.75 85 VAL A N 1
ATOM 615 C CA . VAL A 1 85 ? -7.522 14.259 9.605 1.00 63.75 85 VAL A CA 1
ATOM 616 C C . VAL A 1 85 ? -6.525 13.224 10.124 1.00 63.75 85 VAL A C 1
ATOM 618 O O . VAL A 1 85 ? -6.463 12.940 11.316 1.00 63.75 85 VAL A O 1
ATOM 621 N N . VAL A 1 86 ? -5.741 12.610 9.235 1.00 60.34 86 VAL A N 1
ATOM 622 C CA . VAL A 1 86 ? -4.701 11.658 9.661 1.00 60.34 86 VAL A CA 1
ATOM 623 C C . VAL A 1 86 ? -3.548 12.425 10.307 1.00 60.34 86 VAL A C 1
ATOM 625 O O . VAL A 1 86 ? -2.892 13.245 9.665 1.00 60.34 86 VAL A O 1
ATOM 628 N N . GLY A 1 87 ? -3.303 12.177 11.592 1.00 54.38 87 GLY A N 1
ATOM 629 C CA . GLY A 1 87 ? -2.129 12.712 12.272 1.00 54.38 87 GLY A CA 1
ATOM 630 C C . GLY A 1 87 ? -0.867 12.015 11.769 1.00 54.38 87 GLY A C 1
ATOM 631 O O . GLY A 1 87 ? -0.815 10.792 11.752 1.00 54.38 87 GLY A O 1
ATOM 632 N N . CYS A 1 88 ? 0.115 12.820 11.350 1.00 52.97 88 CYS A N 1
ATOM 633 C CA . CYS A 1 88 ? 1.480 12.472 10.938 1.00 52.97 88 CYS A CA 1
ATOM 634 C C . CYS A 1 88 ? 1.693 11.034 10.454 1.00 52.97 88 CYS A C 1
ATOM 636 O O . CYS A 1 88 ? 2.003 10.108 11.199 1.00 52.97 88 CYS A O 1
ATOM 638 N N . VAL A 1 89 ? 1.617 10.922 9.141 1.00 57.97 89 VAL A N 1
ATOM 639 C CA . VAL A 1 89 ? 1.658 9.702 8.342 1.00 57.97 89 VAL A CA 1
ATOM 640 C C . VAL A 1 89 ? 2.992 8.928 8.418 1.00 57.97 89 VAL A C 1
ATOM 642 O O . VAL A 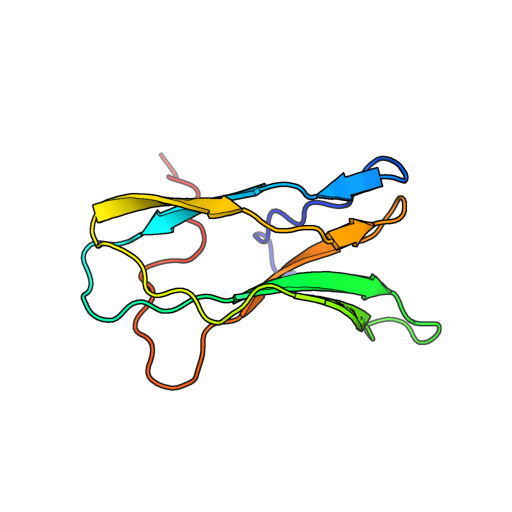1 89 ? 3.051 7.759 8.046 1.00 57.97 89 VAL A O 1
ATOM 645 N N . PHE A 1 90 ? 4.057 9.530 8.947 1.00 46.81 90 PHE A N 1
ATOM 646 C CA . PHE A 1 90 ? 5.285 8.840 9.356 1.00 46.81 90 PHE A CA 1
ATOM 647 C C . PHE A 1 90 ? 6.092 9.772 10.265 1.00 46.81 90 PHE A C 1
ATOM 649 O O . PHE A 1 90 ? 6.735 10.709 9.803 1.00 46.81 90 PHE A O 1
ATOM 656 N N . TRP A 1 91 ? 6.082 9.541 11.576 1.00 41.56 91 TRP A N 1
ATOM 657 C CA . TRP A 1 91 ? 7.103 10.134 12.439 1.00 41.56 91 TRP A CA 1
ATOM 658 C C . TRP A 1 91 ? 8.344 9.240 12.401 1.00 41.56 91 TRP A C 1
ATOM 660 O O . TRP A 1 91 ? 8.331 8.146 12.963 1.00 41.56 91 TRP A O 1
ATOM 670 N N . SER A 1 92 ? 9.454 9.716 11.833 1.00 38.50 92 SER A N 1
ATOM 671 C CA . SER A 1 92 ? 10.742 9.377 12.437 1.00 38.50 92 SER A CA 1
ATOM 672 C C . SER A 1 92 ? 10.766 10.109 13.776 1.00 38.50 92 SER A C 1
ATOM 674 O O . SER A 1 92 ? 10.847 11.337 13.803 1.00 38.50 92 SER A O 1
ATOM 676 N N . ARG A 1 93 ? 10.628 9.384 14.889 1.00 37.53 93 ARG A N 1
ATOM 677 C CA . ARG A 1 93 ? 10.964 9.922 16.213 1.00 37.53 93 ARG A CA 1
ATOM 678 C C . ARG A 1 93 ? 12.449 10.289 16.178 1.00 37.53 93 ARG A C 1
ATOM 680 O O . ARG A 1 93 ? 13.296 9.426 16.372 1.00 37.53 93 ARG A O 1
ATOM 687 N N . GLY A 1 94 ? 12.742 11.543 15.842 1.00 39.28 94 GLY A N 1
ATOM 688 C CA . GLY A 1 94 ? 14.042 12.147 16.078 1.00 39.28 94 GLY A CA 1
ATOM 689 C C . GLY A 1 94 ? 14.200 12.293 17.582 1.00 39.28 94 GLY A C 1
ATOM 690 O O . GLY A 1 94 ? 13.439 13.032 18.208 1.00 39.28 94 GLY A O 1
ATOM 691 N N . LEU A 1 95 ? 15.105 11.494 18.139 1.00 36.88 95 LEU A N 1
ATOM 692 C CA . LEU A 1 95 ? 15.854 11.879 19.330 1.00 36.88 95 LEU A CA 1
ATOM 693 C C . LEU A 1 95 ? 16.686 13.124 19.008 1.00 36.88 95 LEU A C 1
ATOM 695 O O . LEU A 1 95 ? 17.187 13.196 17.861 1.00 36.88 95 LEU A O 1
#

Secondary structure (DSSP, 8-state):
--------B-SSSEEEEEEEEE--S-SS-EEEEEEEEE-SSTT-EEEEEE---EEPPTTSEEEEEEEEEE-TTPEEEEEPPTT-----S------

pLDDT: mean 81.97, std 17.91, range [31.92, 96.44]

Radius of gyration: 14.18 Å; Cα contacts (8 Å, |Δi|>4): 188; chains: 1; bounding box: 29×29×38 Å

Solvent-accessible surface area (backbone atoms only — not comparable to full-atom values): 5818 Å² total; per-residue (Å²): 132,90,84,84,72,92,72,49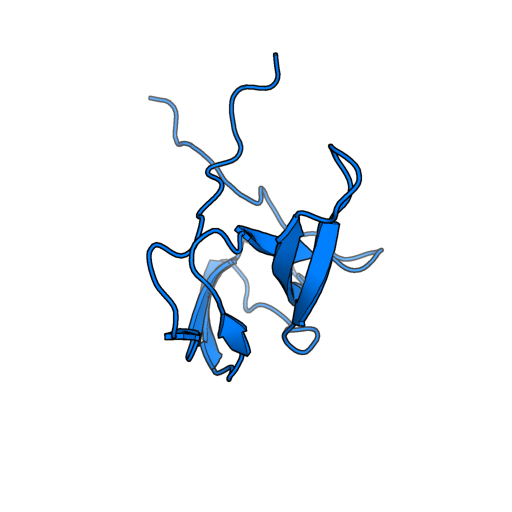,54,37,88,52,70,48,66,48,53,62,54,72,49,75,37,32,79,43,72,74,18,37,42,21,50,35,31,33,32,78,44,96,53,87,96,40,66,42,78,71,37,66,57,67,82,40,77,50,58,52,67,32,81,41,75,47,79,48,83,35,71,45,44,54,63,27,30,56,52,72,46,67,56,92,89,39,50,69,50,74,95,74,75,80,82,76,127